Protein AF-A0A067F8U8-F1 (afdb_monomer)

Structure (mmCIF, N/CA/C/O backbone):
data_AF-A0A067F8U8-F1
#
_entry.id   AF-A0A067F8U8-F1
#
loop_
_atom_site.group_PDB
_atom_site.id
_atom_site.type_symbol
_atom_site.label_atom_id
_atom_site.label_alt_id
_atom_site.label_comp_id
_atom_site.label_asym_id
_atom_site.label_entity_id
_atom_site.label_seq_id
_atom_site.pdbx_PDB_ins_code
_atom_site.Cartn_x
_atom_site.Cartn_y
_atom_site.Cartn_z
_atom_site.occupancy
_atom_site.B_iso_or_equiv
_atom_site.auth_seq_id
_atom_site.auth_comp_id
_atom_site.auth_asym_id
_atom_site.auth_atom_id
_atom_site.pdbx_PDB_model_num
ATOM 1 N N . PHE A 1 1 ? -0.920 5.388 -9.339 1.00 67.06 1 PHE A N 1
ATOM 2 C CA . PHE A 1 1 ? -1.225 4.717 -10.622 1.00 67.06 1 PHE A CA 1
ATOM 3 C C . PHE A 1 1 ? -0.565 5.390 -11.827 1.00 67.06 1 PHE A C 1
ATOM 5 O O . PHE A 1 1 ? 0.111 4.687 -12.559 1.00 67.06 1 PHE A O 1
ATOM 12 N N . LEU A 1 2 ? -0.644 6.719 -11.997 1.00 83.50 2 LEU A N 1
ATOM 13 C CA . LEU A 1 2 ? 0.028 7.451 -13.094 1.00 83.50 2 LEU A CA 1
ATOM 14 C C . LEU A 1 2 ? 1.527 7.108 -13.265 1.00 83.50 2 LEU A C 1
ATOM 16 O O . LEU A 1 2 ? 1.977 6.825 -14.368 1.00 83.50 2 LEU A O 1
ATOM 20 N N . TRP A 1 3 ? 2.280 7.063 -12.163 1.00 82.50 3 TRP A N 1
ATOM 21 C CA . TRP A 1 3 ? 3.717 6.751 -12.160 1.00 82.50 3 TRP A CA 1
ATOM 22 C C . TRP A 1 3 ? 4.071 5.354 -12.674 1.00 82.50 3 TRP A C 1
ATOM 24 O O . TRP A 1 3 ? 5.110 5.184 -13.303 1.00 82.50 3 TRP A O 1
ATOM 34 N N . TRP A 1 4 ? 3.192 4.371 -12.469 1.00 85.25 4 TRP A N 1
ATOM 35 C CA . TRP A 1 4 ? 3.358 3.050 -13.073 1.00 85.25 4 TRP A CA 1
ATOM 36 C C . TRP A 1 4 ? 3.181 3.109 -14.593 1.00 85.25 4 TRP A C 1
ATOM 38 O O . TRP A 1 4 ? 3.930 2.462 -15.311 1.00 85.25 4 TRP A O 1
ATOM 48 N N . GLY A 1 5 ? 2.259 3.938 -15.093 1.00 85.00 5 GLY A N 1
ATOM 49 C CA . GLY A 1 5 ? 2.102 4.174 -16.531 1.00 85.00 5 GLY A CA 1
ATOM 50 C C . GLY A 1 5 ? 3.331 4.834 -17.161 1.00 85.00 5 GLY A C 1
ATOM 51 O O . GLY A 1 5 ? 3.755 4.429 -18.236 1.00 85.00 5 GLY A O 1
ATOM 52 N N . ILE A 1 6 ? 3.945 5.791 -16.460 1.00 85.19 6 ILE A N 1
ATOM 53 C CA . ILE A 1 6 ? 5.190 6.443 -16.896 1.00 85.19 6 ILE A CA 1
ATOM 54 C C . ILE A 1 6 ? 6.346 5.431 -16.935 1.00 85.19 6 ILE A C 1
ATOM 56 O O . ILE A 1 6 ? 7.073 5.389 -17.921 1.00 85.19 6 ILE A O 1
ATOM 60 N N . PHE A 1 7 ? 6.462 4.566 -15.921 1.00 86.69 7 PHE A 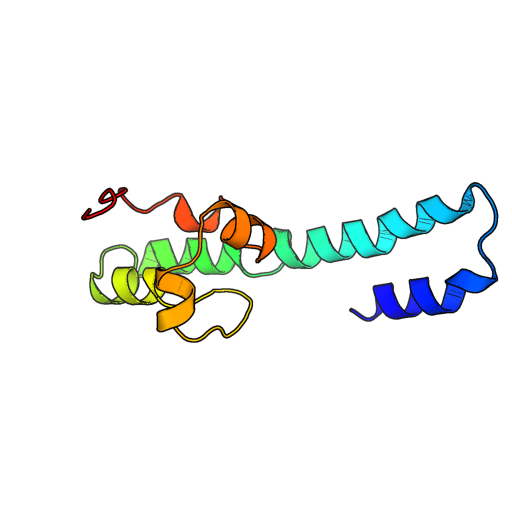N 1
ATOM 61 C CA . PHE A 1 7 ? 7.464 3.494 -15.885 1.00 86.69 7 PHE A CA 1
ATOM 62 C C . PHE A 1 7 ? 7.297 2.485 -17.036 1.00 86.69 7 PHE A C 1
ATOM 64 O O . PHE A 1 7 ? 8.269 2.120 -17.702 1.00 86.69 7 PHE A O 1
ATOM 71 N N . VAL A 1 8 ? 6.056 2.071 -17.318 1.00 86.19 8 VAL A N 1
ATOM 72 C CA . VAL A 1 8 ? 5.742 1.175 -18.444 1.00 86.19 8 VAL A CA 1
ATOM 73 C C . VAL A 1 8 ? 6.048 1.849 -19.786 1.00 86.19 8 VAL A C 1
ATOM 75 O O . VAL A 1 8 ? 6.625 1.226 -20.672 1.00 86.19 8 VAL A O 1
ATOM 78 N N . ALA A 1 9 ? 5.738 3.141 -19.931 1.00 85.94 9 ALA A N 1
ATOM 79 C CA . ALA A 1 9 ? 6.047 3.902 -21.141 1.00 85.94 9 ALA A CA 1
ATOM 80 C C . ALA A 1 9 ? 7.559 4.068 -21.372 1.00 85.94 9 ALA A C 1
ATOM 82 O O . ALA A 1 9 ? 8.000 4.073 -22.518 1.00 85.94 9 ALA A O 1
ATOM 83 N N . SER A 1 10 ? 8.358 4.168 -20.304 1.00 83.62 10 SER A N 1
ATOM 84 C CA . SER A 1 10 ? 9.820 4.237 -20.403 1.00 83.62 10 SER A CA 1
ATOM 85 C C . SER A 1 10 ? 10.492 2.875 -20.589 1.00 83.62 10 SER A C 1
ATOM 87 O O . SER A 1 10 ? 11.640 2.847 -21.014 1.00 83.62 10 SER A O 1
ATOM 89 N N . THR A 1 11 ? 9.791 1.759 -20.327 1.00 82.12 11 THR A N 1
ATOM 90 C CA . THR A 1 11 ? 10.320 0.375 -20.373 1.00 82.12 11 THR A CA 1
ATOM 91 C C . THR A 1 11 ? 11.173 0.036 -21.608 1.00 82.12 11 THR A C 1
ATOM 93 O O . THR A 1 11 ? 12.218 -0.576 -21.416 1.00 82.12 11 THR A O 1
ATOM 96 N N . PRO A 1 12 ? 10.819 0.423 -22.853 1.00 80.81 12 PRO A N 1
ATOM 97 C CA . PRO A 1 12 ? 11.634 0.086 -24.027 1.00 80.81 12 PRO A CA 1
ATOM 98 C C . PRO A 1 12 ? 12.963 0.857 -24.132 1.00 80.81 12 PRO A C 1
ATOM 100 O O . PRO A 1 12 ? 13.758 0.547 -25.013 1.00 80.81 12 PRO A O 1
ATOM 103 N N . VAL A 1 13 ? 13.191 1.867 -23.288 1.00 78.62 13 VAL A N 1
ATOM 104 C CA . VAL A 1 13 ? 14.401 2.709 -23.296 1.00 78.62 13 VAL A CA 1
ATOM 105 C C . VAL A 1 13 ? 15.376 2.326 -22.180 1.00 78.62 13 VAL A C 1
ATOM 107 O O . VAL A 1 13 ? 16.551 2.654 -22.293 1.00 78.62 13 VAL A O 1
ATOM 110 N N . LEU A 1 14 ? 14.924 1.620 -21.132 1.00 77.56 14 LEU A N 1
ATOM 111 C CA . LEU A 1 14 ? 15.799 1.258 -20.014 1.00 77.56 14 LEU A CA 1
ATOM 112 C C . LEU A 1 14 ? 16.709 0.087 -20.380 1.00 77.56 14 LEU A C 1
ATOM 114 O O . LEU A 1 14 ? 16.221 -0.998 -20.704 1.00 77.56 14 LEU A O 1
ATOM 118 N N . ASP A 1 15 ? 18.018 0.278 -20.219 1.00 71.62 15 ASP A N 1
ATOM 119 C CA . ASP A 1 15 ? 19.011 -0.788 -20.370 1.00 71.62 15 ASP A CA 1
ATOM 120 C C . ASP A 1 15 ? 19.874 -0.949 -19.103 1.00 71.62 15 ASP A C 1
ATOM 122 O O . ASP A 1 15 ? 20.216 0.011 -18.407 1.00 71.62 15 ASP A O 1
ATOM 126 N N . GLY A 1 16 ? 20.206 -2.195 -18.761 1.00 77.75 16 GLY A N 1
ATOM 127 C CA . GLY A 1 16 ? 21.085 -2.543 -17.637 1.00 77.75 16 GLY A CA 1
ATOM 128 C C . GLY A 1 16 ? 20.715 -1.929 -16.272 1.00 77.75 16 GLY A C 1
ATOM 129 O O . GLY A 1 16 ? 19.793 -2.377 -15.594 1.00 77.75 16 GLY A O 1
ATOM 130 N N . ALA A 1 17 ? 21.497 -0.946 -15.814 1.00 72.81 17 ALA A N 1
ATOM 131 C CA . ALA A 1 17 ? 21.414 -0.374 -14.462 1.00 72.81 17 ALA A CA 1
ATOM 132 C C . ALA A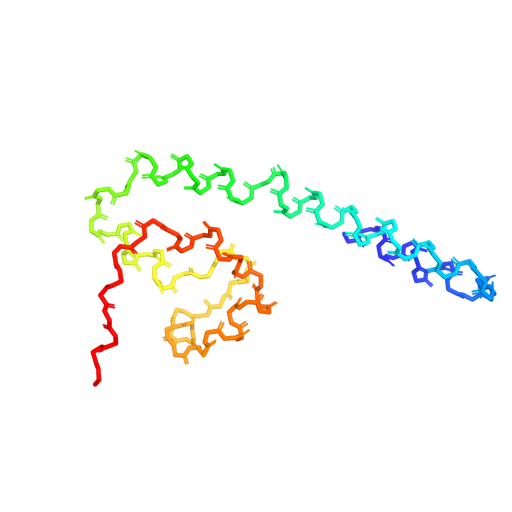 1 17 ? 20.234 0.598 -14.251 1.00 72.81 17 ALA A C 1
ATOM 134 O O . ALA A 1 17 ? 19.918 0.955 -13.114 1.00 72.81 17 ALA A O 1
ATOM 135 N N . GLU A 1 18 ? 19.556 1.013 -15.321 1.00 76.19 18 GLU A N 1
ATOM 136 C CA . GLU A 1 18 ? 18.463 1.989 -15.250 1.00 76.19 18 GLU A CA 1
ATOM 137 C C . GLU A 1 18 ? 17.175 1.405 -14.641 1.00 76.19 18 GLU A C 1
ATOM 139 O O . GLU A 1 18 ? 16.304 2.145 -14.186 1.00 76.19 18 GLU A O 1
ATOM 144 N N . TRP A 1 19 ? 17.087 0.078 -14.491 1.00 78.75 19 TRP A N 1
ATOM 145 C CA . TRP A 1 19 ? 15.994 -0.606 -13.787 1.00 78.75 19 TRP A CA 1
ATOM 146 C C . TRP A 1 19 ? 15.779 -0.124 -12.342 1.00 78.75 19 TRP A C 1
ATOM 148 O O . TRP A 1 19 ? 14.684 -0.289 -11.801 1.00 78.75 19 TRP A O 1
ATOM 158 N N . LEU A 1 20 ? 16.764 0.551 -11.732 1.00 83.06 20 LEU A N 1
ATOM 159 C CA . LEU A 1 20 ? 16.617 1.240 -10.443 1.00 83.06 20 LEU A CA 1
ATOM 160 C C . LEU A 1 20 ? 15.479 2.274 -10.425 1.00 83.06 20 LEU A C 1
ATOM 162 O O . LEU A 1 20 ? 14.943 2.561 -9.353 1.00 83.06 20 LEU A O 1
ATOM 166 N N . VAL A 1 21 ? 15.047 2.783 -11.585 1.00 83.81 21 VAL A N 1
ATOM 167 C CA . VAL A 1 21 ? 13.896 3.694 -11.709 1.00 83.81 21 VAL A CA 1
ATOM 168 C C . VAL A 1 21 ? 12.615 3.086 -11.131 1.00 83.81 21 VAL A C 1
ATOM 170 O O . VAL A 1 21 ? 11.771 3.842 -10.656 1.00 83.81 21 VAL A O 1
ATOM 173 N N . ILE A 1 22 ? 12.481 1.752 -11.064 1.00 84.50 22 ILE A N 1
ATOM 174 C CA . ILE A 1 22 ? 11.317 1.082 -10.458 1.00 84.50 22 ILE A CA 1
ATOM 175 C C . ILE A 1 22 ? 11.139 1.407 -8.965 1.00 84.50 22 ILE A C 1
ATOM 177 O O . ILE A 1 22 ? 10.018 1.378 -8.452 1.00 84.50 22 ILE A O 1
ATOM 181 N N . LEU A 1 23 ? 12.212 1.794 -8.263 1.00 87.31 23 LEU A N 1
ATOM 182 C CA . LEU A 1 23 ? 12.121 2.247 -6.875 1.00 87.31 23 LEU A CA 1
ATOM 183 C C . LEU A 1 23 ? 11.274 3.515 -6.743 1.00 87.31 23 LEU A C 1
ATOM 185 O O . LEU A 1 23 ? 10.613 3.683 -5.726 1.00 87.31 23 LEU A O 1
ATOM 189 N N . GLY A 1 24 ? 11.231 4.369 -7.768 1.00 87.69 24 GLY A N 1
ATOM 190 C CA . GLY A 1 24 ? 10.406 5.578 -7.796 1.00 87.69 24 GLY A CA 1
ATOM 191 C C . GLY A 1 24 ? 8.905 5.295 -7.644 1.00 87.69 24 GLY A C 1
ATOM 192 O O . GLY A 1 24 ? 8.315 5.710 -6.641 1.00 87.69 24 GLY A O 1
ATOM 193 N N . PRO A 1 25 ? 8.257 4.583 -8.591 1.00 86.12 25 PRO A N 1
ATOM 194 C CA . PRO A 1 25 ? 6.847 4.239 -8.479 1.00 86.12 25 PRO A CA 1
ATOM 195 C C . PRO A 1 25 ? 6.567 3.390 -7.236 1.00 86.12 25 PRO A C 1
ATOM 197 O O . PRO A 1 25 ? 5.567 3.649 -6.573 1.00 86.12 25 PRO A O 1
ATOM 200 N N . ILE A 1 26 ? 7.449 2.453 -6.863 1.00 87.06 26 ILE A N 1
ATOM 201 C CA . ILE A 1 26 ? 7.298 1.660 -5.632 1.00 87.06 26 ILE A CA 1
ATOM 202 C C . ILE A 1 26 ? 7.262 2.572 -4.398 1.00 87.06 26 ILE A C 1
ATOM 204 O O . ILE A 1 26 ? 6.300 2.525 -3.630 1.00 87.06 26 ILE A O 1
ATOM 208 N N . PHE A 1 27 ? 8.253 3.447 -4.233 1.00 86.62 27 PHE A N 1
ATOM 209 C CA . PHE A 1 27 ? 8.349 4.364 -3.100 1.00 86.62 27 PHE A CA 1
ATOM 210 C C . PHE A 1 27 ? 7.160 5.322 -3.042 1.00 86.62 27 PHE A C 1
ATOM 212 O O . PHE A 1 27 ? 6.571 5.500 -1.982 1.00 86.62 27 PHE A O 1
ATOM 219 N N . LEU A 1 28 ? 6.736 5.878 -4.180 1.00 85.81 28 LEU A N 1
ATOM 220 C CA . LEU A 1 28 ? 5.549 6.729 -4.241 1.00 85.81 28 LEU A CA 1
ATOM 221 C C . LEU A 1 28 ? 4.267 5.968 -3.895 1.00 85.81 28 LEU A C 1
ATOM 223 O O . LEU A 1 28 ? 3.418 6.512 -3.195 1.00 85.81 28 LEU A O 1
ATOM 227 N N . THR A 1 29 ? 4.111 4.716 -4.342 1.00 83.56 29 THR A N 1
ATOM 228 C CA . THR A 1 29 ? 2.959 3.900 -3.928 1.00 83.56 29 THR A CA 1
ATOM 229 C C . THR A 1 29 ? 2.976 3.586 -2.436 1.00 83.56 29 THR A C 1
ATOM 231 O O . THR A 1 29 ? 1.930 3.681 -1.802 1.00 83.56 29 THR A O 1
ATOM 234 N N . LEU A 1 30 ? 4.145 3.305 -1.855 1.00 82.19 30 LEU A N 1
ATOM 235 C CA . LEU A 1 30 ? 4.322 3.153 -0.409 1.00 82.19 30 LEU A CA 1
ATOM 236 C C . LEU A 1 30 ? 3.961 4.446 0.331 1.00 82.19 30 LEU A C 1
ATOM 238 O O . LEU A 1 30 ? 3.172 4.429 1.264 1.00 82.19 30 LEU A O 1
ATOM 242 N N . LEU A 1 31 ? 4.465 5.592 -0.108 1.00 82.12 31 LEU A N 1
ATOM 243 C CA . LEU A 1 31 ? 4.198 6.870 0.546 1.00 82.12 31 LEU A CA 1
ATOM 244 C C . LEU A 1 31 ? 2.702 7.225 0.475 1.00 82.12 31 LEU A C 1
ATOM 246 O O . LEU A 1 31 ? 2.088 7.588 1.474 1.00 82.12 31 LEU A O 1
ATOM 250 N N . LEU A 1 32 ? 2.060 7.023 -0.673 1.00 80.38 32 LEU A N 1
ATOM 251 C CA . LEU A 1 32 ? 0.628 7.287 -0.817 1.00 80.38 32 LEU A CA 1
ATOM 252 C C . LEU A 1 32 ? -0.241 6.311 -0.012 1.00 80.38 32 LEU A C 1
ATOM 254 O O . LEU A 1 32 ? -1.201 6.737 0.620 1.00 80.38 32 LEU A O 1
ATOM 258 N N . LEU A 1 33 ? 0.076 5.017 0.004 1.00 75.38 33 LEU A N 1
ATOM 259 C CA . LEU A 1 33 ? -0.751 4.037 0.716 1.00 75.38 33 LEU A CA 1
ATOM 260 C C . LEU A 1 33 ? -0.530 4.076 2.233 1.00 75.38 33 LEU A C 1
ATOM 262 O O . LEU A 1 33 ? -1.487 3.949 2.994 1.00 75.38 33 LEU A O 1
ATOM 266 N N . PHE A 1 34 ? 0.709 4.287 2.680 1.00 71.38 34 PHE A N 1
ATOM 267 C CA . PHE A 1 34 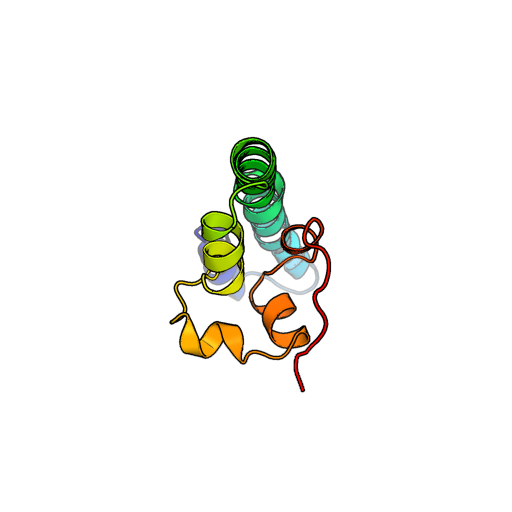? 1.077 4.183 4.092 1.00 71.38 34 PHE A CA 1
ATOM 268 C C . PHE A 1 34 ? 1.082 5.532 4.817 1.00 71.38 34 PHE A C 1
ATOM 270 O O . PHE A 1 34 ? 0.723 5.577 5.990 1.00 71.38 34 PHE A O 1
ATOM 277 N N . ILE A 1 35 ? 1.473 6.626 4.152 1.00 70.00 35 ILE A N 1
ATOM 278 C CA . ILE A 1 35 ? 1.580 7.957 4.778 1.00 70.00 35 ILE A CA 1
ATOM 279 C C . ILE A 1 35 ? 0.337 8.818 4.512 1.00 70.00 35 ILE A C 1
ATOM 281 O O . ILE A 1 35 ? -0.029 9.617 5.368 1.00 70.00 35 ILE A O 1
ATOM 285 N N . SER A 1 36 ? -0.345 8.668 3.370 1.00 61.38 36 SER A N 1
ATOM 286 C CA . SER A 1 36 ? -1.381 9.640 2.977 1.00 61.38 36 SER A CA 1
ATOM 287 C C . SER A 1 36 ? -2.785 9.406 3.537 1.00 61.38 36 SER A C 1
ATOM 289 O O . SER A 1 36 ? -3.561 10.360 3.529 1.00 61.38 36 SER A O 1
ATOM 291 N N . GLY A 1 37 ? -3.192 8.191 3.915 1.00 63.16 37 GLY A N 1
ATOM 292 C CA . GLY A 1 37 ? -4.638 7.922 3.918 1.00 63.16 37 GLY A CA 1
ATOM 293 C C . GLY A 1 37 ? -5.139 6.980 4.988 1.00 63.16 37 GLY A C 1
ATOM 294 O O . GLY A 1 37 ? -5.665 7.403 6.011 1.00 63.16 37 GLY A O 1
ATOM 295 N N . ILE A 1 38 ? -5.049 5.691 4.710 1.00 69.75 38 ILE A N 1
ATOM 296 C CA . ILE A 1 38 ? -5.910 4.697 5.347 1.00 69.75 38 ILE A CA 1
ATOM 297 C C . ILE A 1 38 ? -5.567 4.461 6.830 1.00 69.75 38 ILE A C 1
ATOM 299 O O . ILE A 1 38 ? -6.447 4.689 7.659 1.00 69.75 38 ILE A O 1
ATOM 303 N N . PRO A 1 39 ? -4.314 4.150 7.224 1.00 71.56 39 PRO A N 1
ATOM 304 C CA . PRO A 1 39 ? -4.015 3.834 8.624 1.00 71.56 39 PRO A CA 1
ATOM 305 C C . PRO A 1 39 ? -4.228 5.021 9.580 1.00 71.56 39 PRO A C 1
ATOM 307 O O . PRO A 1 39 ? -4.696 4.830 10.700 1.00 71.56 39 PRO A O 1
ATOM 310 N N . LEU A 1 40 ? -3.940 6.253 9.141 1.00 71.50 40 LEU A N 1
ATOM 311 C CA . LEU A 1 40 ? -4.165 7.467 9.940 1.00 71.50 40 LEU A CA 1
ATOM 312 C C . LEU A 1 40 ? -5.660 7.756 10.144 1.00 71.50 40 LEU A C 1
ATOM 314 O O . LEU A 1 40 ? -6.090 8.072 11.256 1.00 71.50 40 LEU A O 1
ATOM 318 N N . LEU A 1 41 ? -6.464 7.630 9.081 1.00 72.94 41 LEU A N 1
ATOM 319 C CA . LEU A 1 41 ? -7.920 7.772 9.159 1.00 72.94 41 LEU A CA 1
ATOM 320 C C . LEU A 1 41 ? -8.525 6.706 10.074 1.00 72.94 41 LEU A C 1
ATOM 322 O O . LEU A 1 41 ? -9.380 7.014 10.904 1.00 72.94 41 LEU A 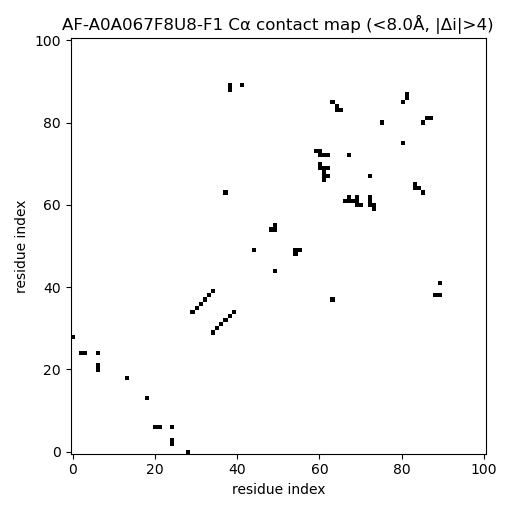O 1
ATOM 326 N N . GLU A 1 42 ? -8.041 5.476 9.978 1.00 73.25 42 GLU A N 1
ATOM 327 C CA . GLU A 1 42 ? -8.527 4.352 10.768 1.00 73.25 42 GLU A CA 1
ATOM 328 C C . GLU A 1 42 ? -8.143 4.453 12.239 1.00 73.25 42 GLU A C 1
ATOM 330 O O . GLU A 1 42 ? -8.989 4.199 13.090 1.00 73.25 42 GLU A O 1
ATOM 335 N N . GLU A 1 43 ? -6.932 4.909 12.568 1.00 74.19 43 GLU A N 1
ATOM 336 C CA . GLU A 1 43 ? -6.554 5.190 13.956 1.00 74.19 43 GLU A CA 1
ATOM 337 C C . GLU A 1 43 ? -7.453 6.283 14.559 1.00 74.19 43 GLU A C 1
ATOM 339 O O . GLU A 1 43 ? -7.898 6.188 15.707 1.00 74.19 43 GLU A O 1
ATOM 344 N N . SER A 1 44 ? -7.775 7.316 13.775 1.00 77.25 44 SER A N 1
ATOM 345 C CA . SER A 1 44 ? -8.679 8.383 14.210 1.00 77.25 44 SER A CA 1
ATOM 346 C C . SER A 1 44 ? -10.125 7.899 14.397 1.00 77.25 44 SER A C 1
ATOM 348 O O . SER A 1 44 ? -10.803 8.327 15.335 1.00 77.25 44 SER A O 1
ATOM 350 N N . ALA A 1 45 ? -10.591 6.980 13.545 1.00 76.12 45 ALA A N 1
ATOM 351 C CA . ALA A 1 45 ? -11.915 6.374 13.633 1.00 76.12 45 ALA A CA 1
ATOM 352 C C . ALA A 1 45 ? -12.003 5.381 14.801 1.00 76.12 45 ALA A C 1
ATOM 354 O O . ALA A 1 45 ? -12.989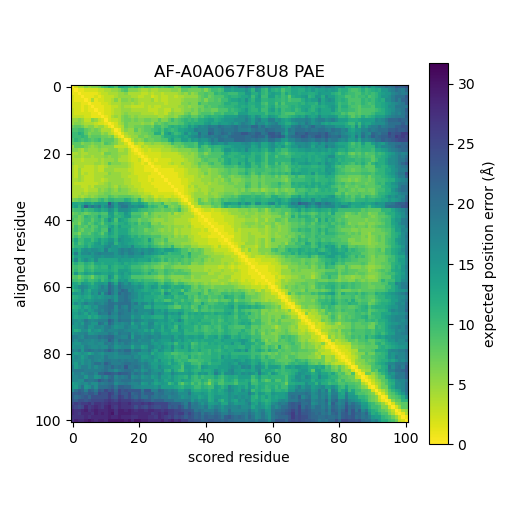 5.388 15.535 1.00 76.12 45 ALA A O 1
ATOM 355 N N . ASP A 1 46 ? -10.947 4.607 15.049 1.00 75.31 46 ASP A N 1
ATOM 356 C CA . ASP A 1 46 ? -10.851 3.680 16.178 1.00 75.31 46 ASP A CA 1
ATOM 357 C C . ASP A 1 46 ? -10.877 4.412 17.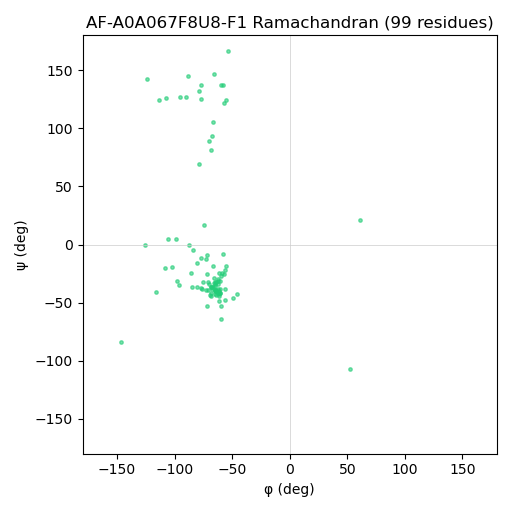519 1.00 75.31 46 ASP A C 1
ATOM 359 O O . ASP A 1 46 ? -11.566 3.976 18.440 1.00 75.31 46 ASP A O 1
ATOM 363 N N . LYS A 1 47 ? -10.220 5.574 17.621 1.00 76.94 47 LYS A N 1
ATOM 364 C CA . LYS A 1 47 ? -10.309 6.431 18.816 1.00 76.94 47 LYS A CA 1
ATOM 365 C C . LYS A 1 47 ? -11.733 6.934 19.078 1.00 76.94 47 LYS A C 1
ATOM 367 O O . LYS A 1 47 ? -12.115 7.085 20.233 1.00 76.94 47 LYS A O 1
ATOM 372 N N . LYS A 1 48 ? -12.520 7.194 18.028 1.00 78.94 48 LYS A N 1
ATOM 373 C CA . LYS A 1 48 ? -13.895 7.716 18.146 1.00 78.94 48 LYS A CA 1
ATOM 374 C C . LYS A 1 48 ? -14.945 6.625 18.355 1.00 78.94 48 LYS A C 1
ATOM 376 O O . LYS A 1 48 ? -15.911 6.845 19.078 1.00 78.94 48 LYS A O 1
ATOM 381 N N . PHE A 1 49 ? -14.777 5.468 17.718 1.00 77.56 49 PHE A N 1
ATOM 382 C CA . PHE A 1 49 ? -15.824 4.452 17.583 1.00 77.56 49 PHE A CA 1
ATOM 383 C C . PHE A 1 49 ? -15.418 3.057 18.080 1.00 77.56 49 PHE A C 1
ATOM 385 O O . PHE A 1 49 ? -16.243 2.144 18.070 1.00 77.56 49 PHE A O 1
ATOM 392 N N . GLY A 1 50 ? -14.188 2.875 18.571 1.00 69.50 50 GLY A N 1
ATOM 393 C CA . GLY A 1 50 ? -13.652 1.575 18.989 1.00 69.50 50 GLY A CA 1
ATOM 394 C C . GLY A 1 50 ? -14.443 0.869 20.095 1.00 69.50 50 GLY A C 1
ATOM 395 O O . GLY A 1 50 ? -14.427 -0.359 20.163 1.00 69.50 50 GLY A O 1
ATOM 396 N N . ASN A 1 51 ? -15.192 1.614 20.914 1.00 75.06 51 ASN A N 1
ATOM 397 C CA . ASN A 1 51 ? -16.005 1.046 21.993 1.00 75.06 51 ASN A CA 1
ATOM 398 C C . ASN A 1 51 ? -17.394 0.553 21.533 1.00 75.06 51 ASN A C 1
ATOM 400 O O . ASN A 1 51 ? -18.139 -0.016 22.327 1.00 75.06 51 ASN A O 1
ATOM 404 N N . MET A 1 52 ? -17.770 0.767 20.264 1.00 79.06 52 MET A N 1
ATOM 405 C CA . MET A 1 52 ? -19.064 0.329 19.741 1.00 79.06 52 MET A CA 1
ATOM 406 C C . MET A 1 52 ? -18.997 -1.084 19.144 1.00 79.06 52 MET A C 1
ATOM 408 O O . MET A 1 52 ? -18.208 -1.335 18.228 1.00 79.06 52 MET A O 1
ATOM 412 N N . PRO A 1 53 ? -19.880 -2.008 19.569 1.00 77.12 53 PRO A N 1
ATOM 413 C CA . PRO A 1 53 ? -19.892 -3.379 19.058 1.00 77.12 53 PRO A CA 1
ATOM 414 C C . PRO A 1 53 ? -20.241 -3.451 17.562 1.00 77.12 53 PRO A C 1
ATOM 416 O O . PRO A 1 53 ? -19.675 -4.270 16.840 1.00 77.12 53 PRO A O 1
ATOM 419 N N . ALA A 1 54 ? -21.101 -2.553 17.067 1.00 77.38 54 ALA A N 1
ATOM 420 C CA . ALA A 1 54 ? -21.456 -2.475 15.648 1.00 77.38 54 ALA A CA 1
ATOM 421 C C . ALA A 1 54 ? -20.257 -2.091 14.758 1.00 77.38 54 ALA A C 1
ATOM 423 O O . ALA A 1 54 ? -20.062 -2.671 13.692 1.00 77.38 54 ALA A O 1
ATOM 424 N N . TYR A 1 55 ? -19.411 -1.167 15.226 1.00 74.75 55 TYR A N 1
ATOM 425 C CA . TYR A 1 55 ? -18.201 -0.744 14.515 1.00 74.75 55 TYR A CA 1
ATOM 426 C C . TYR A 1 55 ? -17.15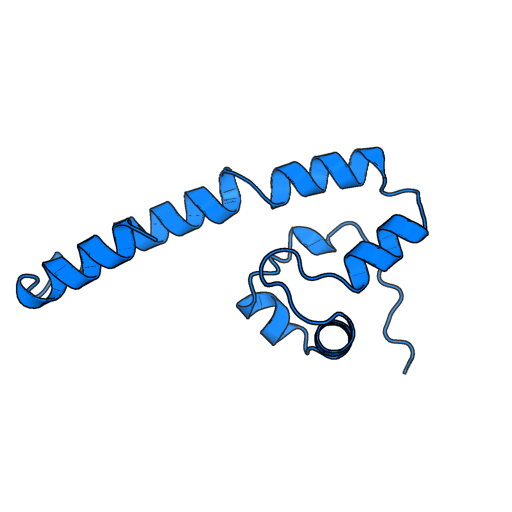9 -1.872 14.450 1.00 74.75 55 TYR A C 1
ATOM 428 O O . TYR A 1 55 ? -16.555 -2.106 13.404 1.00 74.75 55 TYR A O 1
ATOM 436 N N . ARG A 1 56 ? -17.021 -2.652 15.533 1.00 71.81 56 ARG A N 1
ATOM 437 C CA . ARG A 1 56 ? -16.171 -3.856 15.558 1.00 71.81 56 ARG A CA 1
ATOM 438 C C . ARG A 1 56 ? -16.618 -4.904 14.534 1.00 71.81 56 ARG A C 1
ATOM 440 O O . ARG A 1 56 ? -15.773 -5.510 13.883 1.00 71.81 56 ARG A O 1
ATOM 447 N N . LEU A 1 57 ? -17.927 -5.124 14.386 1.00 72.12 57 LEU A N 1
ATOM 448 C CA . LEU A 1 57 ? -18.476 -6.089 13.425 1.00 72.12 57 LEU A CA 1
ATOM 449 C C . LEU A 1 57 ? -18.265 -5.614 11.978 1.00 72.12 57 LEU A C 1
ATOM 451 O O . LEU A 1 57 ? -17.803 -6.385 11.136 1.00 72.12 57 LEU A O 1
ATOM 455 N N . TYR A 1 58 ? -18.510 -4.328 11.715 1.00 73.12 58 TYR A N 1
ATOM 456 C CA . TYR A 1 58 ? -18.252 -3.698 10.418 1.00 73.12 58 TYR A CA 1
ATOM 457 C C . TYR A 1 58 ? -16.790 -3.864 9.977 1.00 73.12 58 TYR A C 1
ATOM 459 O O . TYR A 1 58 ? -16.535 -4.339 8.871 1.00 73.12 58 TYR A O 1
ATOM 467 N N . LYS A 1 59 ? -15.830 -3.583 10.868 1.00 71.50 59 LYS A N 1
ATOM 468 C CA . LYS A 1 59 ? -14.394 -3.746 10.585 1.00 71.50 59 LYS A CA 1
ATOM 469 C C . LYS A 1 59 ? -13.971 -5.195 10.330 1.00 71.50 59 LYS A C 1
ATOM 471 O O . LYS A 1 59 ? -13.064 -5.433 9.546 1.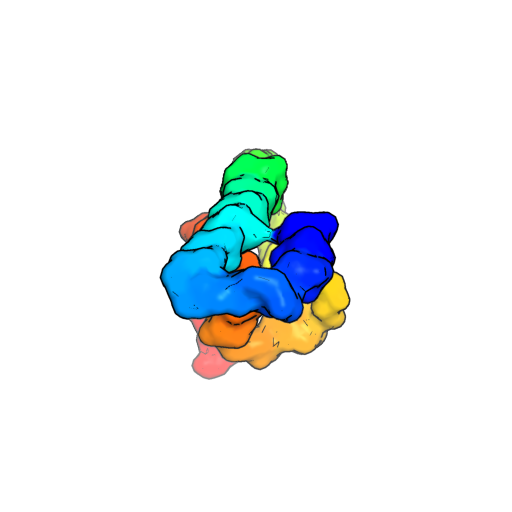00 71.50 59 LYS A O 1
ATOM 476 N N . LYS A 1 60 ? -14.616 -6.175 10.977 1.00 68.12 60 LYS A N 1
ATOM 477 C CA . LYS A 1 60 ? -14.325 -7.607 10.759 1.00 68.12 60 LYS A CA 1
ATOM 478 C C . LYS A 1 60 ? -14.821 -8.119 9.401 1.00 68.12 60 LYS A C 1
ATOM 480 O O . LYS A 1 60 ? -14.307 -9.118 8.907 1.00 68.12 60 LYS A O 1
ATOM 485 N N . THR A 1 61 ? -15.841 -7.482 8.832 1.00 67.38 61 THR A N 1
ATOM 486 C CA . THR A 1 61 ? -16.547 -7.973 7.637 1.00 67.38 61 THR A CA 1
ATOM 487 C C . THR A 1 61 ? -16.254 -7.157 6.385 1.00 67.38 61 THR A C 1
ATOM 489 O O . THR A 1 61 ? -16.427 -7.668 5.283 1.00 67.38 61 THR A O 1
ATOM 492 N N . THR A 1 62 ? -15.783 -5.920 6.532 1.00 67.00 62 THR A N 1
ATOM 493 C CA . THR A 1 62 ? -15.551 -5.003 5.412 1.00 67.00 62 THR A CA 1
ATOM 494 C C . THR A 1 62 ? -14.060 -4.847 5.153 1.00 67.00 62 THR A C 1
ATOM 496 O O . THR A 1 62 ? -13.304 -4.507 6.059 1.00 67.00 62 THR A O 1
ATOM 499 N N . SER A 1 63 ? -13.637 -5.077 3.909 1.00 64.62 63 SER A N 1
ATOM 500 C CA . SER A 1 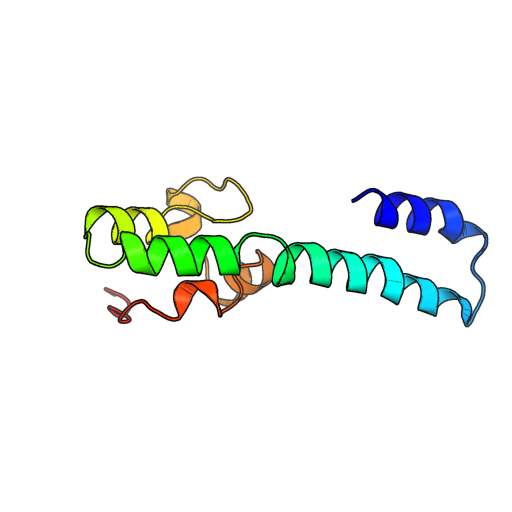63 ? -12.245 -4.865 3.511 1.00 64.62 63 SER A CA 1
ATOM 501 C C . SER A 1 63 ? -11.948 -3.364 3.318 1.00 64.62 63 SER A C 1
ATOM 503 O O . SER A 1 63 ? -12.764 -2.675 2.702 1.00 64.62 63 SER A O 1
ATOM 505 N N . PRO A 1 64 ? -10.797 -2.843 3.793 1.00 64.44 64 PRO A N 1
ATOM 506 C CA . PRO A 1 64 ? -10.485 -1.407 3.739 1.00 64.44 64 PRO A CA 1
ATOM 507 C C . PRO A 1 64 ? -10.186 -0.855 2.342 1.00 64.44 64 PRO A C 1
ATOM 509 O O . PRO A 1 64 ? -10.431 0.318 2.070 1.00 64.44 64 PRO A O 1
ATOM 512 N N . LEU A 1 65 ? -9.596 -1.679 1.471 1.00 63.47 65 LEU A N 1
ATOM 513 C CA . LEU A 1 65 ? -8.944 -1.220 0.237 1.00 63.47 65 LEU A CA 1
ATOM 514 C C . LEU A 1 65 ? -9.614 -1.729 -1.033 1.00 63.47 65 LEU A C 1
ATOM 516 O O . LEU A 1 65 ? -9.745 -0.985 -2.004 1.00 63.47 65 LEU A O 1
ATOM 520 N N . ILE A 1 66 ? -10.028 -2.993 -1.040 1.00 66.44 66 ILE A N 1
ATOM 521 C CA . ILE A 1 66 ? -10.688 -3.611 -2.186 1.00 66.44 66 ILE A CA 1
ATOM 522 C C . ILE A 1 66 ? -12.118 -3.910 -1.753 1.00 66.44 66 ILE A C 1
ATOM 524 O O . ILE A 1 66 ? -12.284 -4.611 -0.759 1.00 66.44 66 ILE A O 1
ATOM 528 N N . PRO A 1 67 ? -13.152 -3.420 -2.461 1.00 65.12 67 PRO A N 1
ATOM 529 C CA . PRO A 1 67 ? -14.539 -3.712 -2.124 1.00 65.12 67 PRO A CA 1
ATOM 530 C C . PRO A 1 67 ? -14.835 -5.193 -2.401 1.00 65.12 67 PRO A C 1
ATOM 532 O O . PRO A 1 67 ? -15.349 -5.565 -3.453 1.00 65.12 67 PRO A O 1
ATOM 535 N N . LEU A 1 68 ? -14.453 -6.055 -1.461 1.00 68.75 68 LEU A N 1
ATOM 536 C CA . LEU A 1 68 ? -14.762 -7.474 -1.479 1.00 68.75 68 LEU A CA 1
ATOM 537 C C . LEU A 1 68 ? -16.104 -7.724 -0.788 1.00 68.75 68 LEU A C 1
ATOM 539 O O . LEU A 1 68 ? -16.416 -7.065 0.209 1.00 68.75 68 LEU A O 1
ATOM 543 N N . PRO A 1 69 ? -16.887 -8.708 -1.266 1.00 71.50 69 PRO A N 1
ATOM 544 C CA . PRO A 1 69 ? -18.084 -9.132 -0.567 1.00 71.50 69 PRO A CA 1
ATOM 545 C C . PRO A 1 69 ? -17.727 -9.591 0.857 1.00 71.50 69 PRO A C 1
ATOM 547 O O . PRO A 1 69 ? -16.773 -10.362 1.024 1.00 71.50 69 PRO A O 1
ATOM 550 N N . PRO A 1 70 ? -18.513 -9.207 1.876 1.00 66.06 70 PRO A N 1
ATOM 551 C CA . PRO A 1 70 ? -18.200 -9.497 3.277 1.00 66.06 70 PRO A CA 1
ATOM 552 C C . PRO A 1 70 ? -18.091 -10.999 3.580 1.00 66.06 70 PRO A C 1
ATOM 554 O O . PRO A 1 70 ? -17.331 -11.419 4.450 1.00 66.06 70 PRO A O 1
ATOM 557 N N . VAL A 1 71 ? -18.798 -11.827 2.806 1.00 67.44 71 VAL A N 1
ATOM 558 C CA . VAL A 1 71 ? -18.785 -13.295 2.915 1.00 67.44 71 VAL A CA 1
ATOM 559 C C . VAL A 1 71 ? -17.436 -13.894 2.499 1.00 67.44 71 VAL A C 1
ATOM 561 O O . VAL A 1 71 ? -16.971 -14.858 3.100 1.00 67.44 71 VAL A O 1
ATOM 564 N N . VAL A 1 72 ? -16.782 -13.315 1.489 1.00 69.75 72 VAL A N 1
ATOM 565 C CA . VAL A 1 72 ? -15.491 -13.804 0.978 1.00 69.75 72 VAL A CA 1
ATOM 566 C C . VAL A 1 72 ? -14.371 -13.402 1.933 1.00 69.75 72 VAL A C 1
ATOM 568 O O . VAL A 1 72 ? -13.476 -14.193 2.218 1.00 69.75 72 VAL A O 1
ATOM 571 N N . TYR A 1 73 ? -14.458 -12.192 2.487 1.00 68.69 73 TYR A N 1
ATOM 572 C CA . TYR A 1 73 ? -13.453 -11.660 3.401 1.00 68.69 73 TYR A CA 1
ATOM 573 C C . TYR A 1 73 ? -13.369 -12.404 4.738 1.00 68.69 73 TYR A C 1
ATOM 575 O O . TYR A 1 73 ? -12.276 -12.615 5.274 1.00 68.69 73 TYR A O 1
ATOM 583 N N . GLY A 1 74 ? -14.520 -12.842 5.259 1.00 66.38 74 GLY A N 1
ATOM 584 C CA . GLY A 1 74 ? -14.595 -13.618 6.498 1.00 66.38 74 GLY A CA 1
ATOM 585 C C . GLY A 1 74 ? -13.836 -14.948 6.433 1.00 66.38 74 GLY A C 1
ATOM 586 O O . GLY A 1 74 ? -13.261 -15.364 7.433 1.00 66.38 74 GLY A O 1
ATOM 587 N N . ASN A 1 75 ? -13.758 -15.563 5.248 1.00 69.00 75 ASN A N 1
ATOM 588 C CA . ASN A 1 75 ? -13.152 -16.882 5.039 1.00 69.00 75 ASN A CA 1
ATOM 589 C C . ASN A 1 75 ? -11.706 -16.838 4.512 1.00 69.00 75 ASN A C 1
ATOM 591 O O . ASN A 1 75 ? -11.134 -17.880 4.193 1.00 69.00 75 ASN A O 1
ATOM 595 N N . LEU A 1 76 ? -11.102 -15.653 4.387 1.00 69.38 76 LEU A N 1
ATOM 596 C CA . LEU A 1 76 ? -9.788 -15.512 3.763 1.00 69.38 76 LEU A CA 1
ATOM 597 C C . LEU A 1 76 ? -8.642 -15.908 4.719 1.00 69.38 76 LEU A C 1
ATOM 599 O O . LEU A 1 76 ? -8.600 -15.415 5.852 1.00 69.38 76 LEU A O 1
ATOM 603 N N . PRO A 1 77 ? -7.669 -16.732 4.276 1.00 69.81 77 PRO A N 1
ATOM 604 C CA . PRO A 1 77 ? -6.500 -17.069 5.080 1.00 69.81 77 PRO A CA 1
ATOM 605 C C . PRO A 1 77 ? -5.611 -15.838 5.319 1.00 69.81 77 PRO A C 1
ATOM 607 O O . PRO A 1 77 ? -5.489 -14.956 4.468 1.00 69.81 77 PRO A O 1
ATOM 610 N N . TRP A 1 78 ? -4.965 -15.790 6.487 1.00 59.84 78 TRP A N 1
ATOM 611 C CA . TRP A 1 78 ? -4.242 -14.611 6.987 1.00 59.84 78 TRP A CA 1
ATOM 612 C C . TRP A 1 78 ? -3.147 -14.083 6.041 1.00 59.84 78 TRP A C 1
ATOM 614 O O . TRP A 1 78 ? -3.035 -12.875 5.857 1.00 59.84 78 TRP A O 1
ATOM 624 N N . TRP A 1 79 ? -2.404 -14.960 5.360 1.00 64.56 79 TRP A N 1
ATOM 625 C CA . TRP A 1 79 ? -1.366 -14.552 4.399 1.00 64.56 79 TRP A CA 1
ATOM 626 C C . TRP A 1 79 ? -1.935 -13.820 3.171 1.00 64.56 79 TRP A C 1
ATOM 628 O O . TRP A 1 79 ? -1.293 -12.922 2.628 1.00 64.56 79 TRP A O 1
ATOM 638 N N . LEU A 1 80 ? -3.156 -14.169 2.747 1.00 67.12 80 LEU A N 1
ATOM 639 C CA . LEU A 1 80 ? -3.803 -13.542 1.598 1.00 67.12 80 LEU A CA 1
ATOM 640 C C . LEU A 1 80 ? -4.315 -12.149 1.959 1.00 67.12 80 LEU A C 1
ATOM 642 O O . LEU A 1 80 ? -4.240 -11.248 1.134 1.00 67.12 80 LEU A O 1
ATOM 646 N N . LYS A 1 81 ? -4.731 -11.945 3.215 1.00 64.31 81 LYS A N 1
ATOM 647 C CA . LYS A 1 81 ? -5.055 -10.619 3.756 1.00 64.31 81 LYS A CA 1
ATOM 648 C C . LYS A 1 81 ? -3.840 -9.687 3.719 1.00 64.31 81 LYS A C 1
ATOM 650 O O . LYS A 1 81 ? -3.958 -8.551 3.269 1.00 64.31 81 LYS A O 1
ATOM 655 N N . THR A 1 82 ? -2.652 -10.191 4.062 1.00 62.81 82 THR A N 1
ATOM 656 C CA . THR A 1 82 ? -1.396 -9.424 3.978 1.00 62.81 82 THR A CA 1
ATOM 657 C C . THR A 1 82 ? -1.056 -9.001 2.543 1.00 62.81 82 THR A C 1
ATOM 659 O O . THR A 1 82 ? -0.607 -7.877 2.326 1.00 62.81 82 THR A O 1
ATOM 662 N N . ILE A 1 83 ? -1.307 -9.866 1.552 1.00 62.28 83 ILE A N 1
ATOM 663 C CA . ILE A 1 83 ? -1.137 -9.540 0.121 1.00 62.28 83 ILE A CA 1
ATOM 664 C C . ILE A 1 83 ? -2.204 -8.549 -0.353 1.00 62.28 83 ILE A C 1
ATOM 666 O O . ILE A 1 83 ? -1.924 -7.673 -1.169 1.00 62.28 83 ILE A O 1
ATOM 670 N N . LEU A 1 84 ? -3.412 -8.641 0.202 1.00 61.44 84 LEU A N 1
ATOM 671 C CA . LEU A 1 84 ? -4.527 -7.739 -0.067 1.00 61.44 84 LEU A CA 1
ATOM 672 C C . LEU A 1 84 ? -4.369 -6.354 0.591 1.00 61.44 84 LEU A C 1
ATOM 674 O O . LEU A 1 84 ? -5.346 -5.616 0.715 1.00 61.44 84 LEU A O 1
ATOM 678 N N . PHE A 1 85 ? -3.148 -6.007 1.011 1.00 61.38 85 PHE A N 1
ATOM 679 C CA . PHE A 1 85 ? -2.807 -4.762 1.691 1.00 61.38 85 PHE A CA 1
ATOM 680 C C . PHE A 1 85 ? -3.524 -4.545 3.040 1.00 61.38 85 PHE A C 1
ATOM 682 O O . PHE A 1 85 ? -3.539 -3.420 3.546 1.00 61.38 85 PHE A O 1
ATOM 689 N N . GLU A 1 86 ? -4.034 -5.597 3.702 1.00 61.09 86 GLU A N 1
ATOM 690 C CA . GLU A 1 86 ? -4.223 -5.514 5.155 1.00 61.09 86 GLU A CA 1
ATOM 691 C C . GLU A 1 86 ? -2.850 -5.512 5.812 1.00 61.09 86 GLU A C 1
ATOM 693 O O . GLU A 1 86 ? -2.272 -6.544 6.164 1.00 61.09 86 GLU A O 1
ATOM 698 N N . LEU A 1 87 ? -2.305 -4.313 5.967 1.00 59.50 87 LEU A N 1
ATOM 699 C CA . LEU A 1 87 ? -1.143 -4.119 6.801 1.00 59.50 87 LEU A CA 1
ATOM 700 C C . LEU A 1 87 ? -1.501 -4.568 8.225 1.00 59.50 87 LEU A C 1
ATOM 702 O O . LEU A 1 87 ? -2.559 -4.186 8.733 1.00 59.50 87 LEU A O 1
ATOM 706 N N . PRO A 1 88 ? -0.609 -5.291 8.926 1.00 55.06 88 PRO A N 1
ATOM 707 C CA . PRO A 1 88 ? -0.811 -5.700 10.323 1.00 55.06 88 PRO A CA 1
ATOM 708 C C . PRO A 1 88 ? -1.028 -4.513 11.283 1.00 55.06 88 PRO A C 1
ATOM 710 O O . PRO A 1 88 ? -1.365 -4.696 12.451 1.00 55.06 88 PRO A O 1
ATOM 713 N N . LEU A 1 89 ? -0.846 -3.285 10.790 1.00 57.03 89 LEU A N 1
ATOM 714 C CA . LEU A 1 89 ? -1.183 -2.034 11.454 1.00 57.03 89 LEU A CA 1
ATOM 715 C C . LEU A 1 89 ? -2.698 -1.844 11.669 1.00 57.03 89 LEU A C 1
ATOM 717 O O . LEU A 1 89 ? -3.070 -1.215 12.653 1.00 57.03 89 LEU A O 1
ATOM 721 N N . TYR A 1 90 ? -3.562 -2.409 10.815 1.00 59.19 90 TYR A N 1
ATOM 722 C CA . TYR A 1 90 ? -5.014 -2.193 10.874 1.00 59.19 90 TYR A CA 1
ATOM 723 C C . TYR A 1 90 ? -5.741 -3.037 11.930 1.00 59.19 90 TYR A C 1
ATOM 725 O O . TYR A 1 90 ? -6.675 -2.579 12.593 1.00 59.19 90 TYR A O 1
ATOM 733 N N . SER A 1 91 ? -5.297 -4.281 12.120 1.00 55.03 91 SER A N 1
ATOM 734 C CA . SER A 1 91 ? -5.901 -5.237 13.057 1.00 55.03 91 SER A CA 1
ATOM 735 C C . SER A 1 91 ? -5.341 -5.132 14.479 1.00 55.03 91 SER A C 1
ATOM 737 O O . SER A 1 91 ? -5.739 -5.894 15.359 1.00 55.03 91 SER A O 1
ATOM 739 N N . ARG A 1 92 ? -4.393 -4.216 14.715 1.00 54.97 92 ARG A N 1
ATOM 740 C CA . ARG A 1 92 ? -3.539 -4.195 15.912 1.00 54.97 92 ARG A CA 1
ATOM 741 C C . ARG A 1 92 ? -4.284 -3.899 17.223 1.00 54.97 92 ARG A C 1
ATOM 743 O O . ARG A 1 92 ? -3.769 -4.232 18.284 1.00 54.97 92 ARG A O 1
ATOM 750 N N . ASN A 1 93 ? -5.493 -3.335 17.157 1.00 51.59 93 ASN A N 1
ATOM 751 C CA . ASN A 1 93 ? -6.261 -2.886 18.328 1.00 51.59 93 ASN A CA 1
ATOM 752 C C . ASN A 1 93 ? -7.451 -3.783 18.708 1.00 51.59 93 ASN A C 1
ATOM 754 O O . ASN A 1 93 ? -8.200 -3.435 19.621 1.00 51.59 93 ASN A O 1
ATOM 758 N N . PHE A 1 94 ? -7.658 -4.923 18.042 1.00 53.66 94 PHE A N 1
ATOM 759 C CA . PHE A 1 94 ? -8.752 -5.824 18.410 1.00 53.66 94 PHE A CA 1
ATOM 760 C C . PHE A 1 94 ? -8.257 -6.918 19.356 1.00 53.66 94 PHE A C 1
ATOM 762 O O . PHE A 1 94 ? -7.305 -7.620 19.010 1.00 53.66 94 PHE A O 1
ATOM 769 N N . PRO A 1 95 ? -8.901 -7.119 20.524 1.00 44.25 95 PRO A N 1
ATOM 770 C CA . PRO A 1 95 ? -8.696 -8.343 21.279 1.00 44.25 95 PRO A CA 1
ATOM 771 C C . PRO A 1 95 ? -9.054 -9.510 20.359 1.00 44.25 95 PRO A C 1
ATOM 773 O O . PRO A 1 95 ? -10.155 -9.561 19.797 1.00 44.25 95 PRO A O 1
ATOM 776 N N . GLN A 1 96 ? -8.082 -10.394 20.146 1.00 46.91 96 GLN A N 1
ATOM 777 C CA . GLN A 1 96 ? -8.271 -11.606 19.370 1.00 46.91 96 GLN A CA 1
ATOM 778 C C . GLN A 1 96 ? -9.226 -12.515 20.143 1.00 46.91 96 GLN A C 1
ATOM 780 O O . GLN A 1 96 ? -8.815 -13.272 21.016 1.00 46.91 96 GLN A O 1
ATOM 785 N N . GLU A 1 97 ? -10.519 -12.423 19.842 1.00 50.53 97 GLU A N 1
ATOM 786 C CA . GLU A 1 97 ? -11.393 -13.579 20.004 1.00 50.53 97 GLU A CA 1
ATOM 787 C C . GLU A 1 97 ? -10.905 -14.592 18.978 1.00 50.53 97 GLU A C 1
ATOM 789 O O . GLU A 1 97 ? -11.026 -14.370 17.769 1.00 50.53 97 GLU A O 1
ATOM 794 N N . GLY A 1 98 ? -10.223 -15.617 19.490 1.00 46.22 98 GLY A N 1
ATOM 795 C CA . GLY A 1 98 ? -9.656 -16.702 18.709 1.00 46.22 98 GLY A CA 1
ATOM 796 C C . GLY A 1 98 ? -10.697 -17.375 17.812 1.00 46.22 98 GLY A C 1
ATOM 797 O O . GLY A 1 98 ? -11.900 -17.142 17.954 1.00 46.22 98 GLY A O 1
ATOM 798 N N . PRO A 1 99 ? -10.241 -18.192 16.854 1.00 39.03 99 PRO A N 1
ATOM 799 C CA . PRO A 1 99 ? -11.137 -18.890 15.949 1.00 39.03 99 PRO A CA 1
ATOM 800 C C . PRO A 1 99 ? -12.147 -19.713 16.758 1.00 39.03 99 PRO A C 1
ATOM 802 O O . PRO A 1 99 ? -11.761 -20.542 17.576 1.00 39.03 99 PRO A O 1
ATOM 805 N N . ASN A 1 100 ? -13.439 -19.476 16.523 1.00 39.19 100 ASN A N 1
ATOM 806 C CA . ASN A 1 100 ? -14.506 -20.364 16.975 1.00 39.19 100 ASN A CA 1
ATOM 807 C C . ASN A 1 100 ? -14.564 -21.561 16.016 1.00 39.19 100 ASN A C 1
ATOM 809 O O . ASN A 1 100 ? -15.489 -21.649 15.210 1.00 39.19 100 ASN A O 1
ATOM 813 N N . TRP A 1 101 ? -13.541 -22.413 16.065 1.00 45.28 101 TRP A N 1
ATOM 814 C CA . TRP A 1 101 ? -13.540 -23.778 15.540 1.00 45.28 101 TRP A CA 1
ATOM 815 C C . TRP A 1 101 ? -12.674 -24.641 16.448 1.00 45.28 101 TRP A C 1
ATOM 817 O O . TRP A 1 101 ? -11.480 -24.300 16.604 1.00 45.28 101 TRP A O 1
#

Foldseek 3Di:
DVLVVVVVVCVVVDDDPSVCSVVVVVVVVCCCLPVPDDLVVLVVVCVVCVPPPVVVVCLLQADRPDGDHSVVSNPDDPVVCVVVVPDPSNVVPDDDPDDPD

Sequence (101 aa):
FLWWGIFVASTPVLDGAEWLVILGPIFLTLLLLFISGIPLLEESADKKFGNMPAYRLYKKTTSPLIPLPPVVYGNLPWWLKTILFELPLYSRNFPQEGPNW

Secondary structure (DSSP, 8-state):
-HHHHHHHHHGGG--GGGGGGGHHHHHHHHIIIIITTHHHHHHHHHHHHTT-HHHHHHHHHS-SSS---HHHHHT--HHHHHHTT--TTTSTTS-------

InterPro domains:
  IPR010721 Probable O-methyltransferase UstE-like [PF06966] (2-62)
  IPR010721 Probable O-methyltransferase UstE-like [PTHR32251] (1-92)

pLDDT: mean 70.7, std 11.43, range [39.03, 87.69]

Solvent-accessible surface area (backbone atoms only — not comparable to full-atom values): 6306 Å² total; per-residue (Å²): 112,70,56,54,53,53,51,61,71,44,49,91,74,60,59,86,79,52,64,63,60,58,54,53,45,51,50,51,50,48,45,51,56,65,71,68,45,57,62,64,53,47,53,57,46,44,75,74,42,62,89,38,71,68,53,55,52,49,61,65,32,49,55,95,82,54,94,54,60,44,76,60,57,64,72,55,56,70,72,57,42,48,74,65,65,49,50,75,78,76,64,67,84,58,83,79,77,67,79,95,119

Organism: Citrus sinensis (NCBI:txid2711)

Mean predicted aligned error: 11.04 Å

Radius of gyration: 18.02 Å; Cα contacts (8 Å, |Δi|>4): 43; chains: 1; bounding box: 43×33×46 Å